Protein AF-A0A7S1R079-F1 (afdb_monomer_lite)

Organism: Alexandrium catenella (NCBI:txid2925)

Radius of gyration: 18.95 Å; chains: 1; bounding box: 40×62×45 Å

pLDDT: mean 70.81, std 25.16, range [26.58, 95.5]

Secondary structure (DSSP, 8-state):
-------------EEEEESS---------------------S----SB--PPTT-EESEEEE--SHHHHHHHHHHHHTT--EEEEE--S------TTHHHHHHHHHHHTT--SHHHHHHHHHHHHHHHHHHHHHHHHHHT--EEEEEEEEEETTEEEEEE---

Structure (mmCIF, N/CA/C/O backbone):
data_AF-A0A7S1R079-F1
#
_entry.id   AF-A0A7S1R079-F1
#
loop_
_atom_site.group_PDB
_atom_site.id
_atom_site.type_symbol
_atom_site.label_atom_id
_atom_site.label_alt_id
_atom_site.label_comp_id
_atom_site.label_asym_id
_atom_site.label_entity_id
_atom_site.label_seq_id
_atom_site.pdbx_PDB_ins_code
_atom_site.Cartn_x
_atom_site.Cartn_y
_atom_site.Cartn_z
_atom_site.occupancy
_atom_site.B_iso_or_equiv
_atom_site.auth_seq_id
_atom_site.auth_comp_id
_atom_site.auth_asym_id
_atom_site.auth_atom_id
_atom_site.pdbx_PDB_model_num
ATOM 1 N N . ILE A 1 1 ? -6.516 -53.835 8.514 1.00 37.19 1 ILE A N 1
ATOM 2 C CA . ILE A 1 1 ? -5.315 -52.978 8.654 1.00 37.19 1 ILE A CA 1
ATOM 3 C C . ILE A 1 1 ? -5.370 -52.028 7.458 1.00 37.19 1 ILE A C 1
ATOM 5 O O . ILE A 1 1 ? -4.954 -52.426 6.386 1.00 37.19 1 ILE A O 1
ATOM 9 N N . LEU A 1 2 ? -6.266 -51.037 7.428 1.00 32.75 2 LEU A N 1
ATOM 10 C CA . LEU A 1 2 ? -6.385 -49.817 8.248 1.00 32.75 2 LEU A CA 1
ATOM 11 C C . LEU A 1 2 ? -5.275 -48.808 7.911 1.00 32.75 2 LEU A C 1
ATOM 13 O O . LEU A 1 2 ? -4.169 -48.959 8.406 1.00 32.75 2 LEU A O 1
ATOM 17 N N . ASP A 1 3 ? -5.604 -47.870 7.015 1.00 28.16 3 ASP A N 1
ATOM 18 C CA . ASP A 1 3 ? -5.271 -46.430 7.064 1.00 28.16 3 ASP A CA 1
ATOM 19 C C . ASP A 1 3 ? -5.993 -45.759 5.873 1.00 28.16 3 ASP A C 1
ATOM 21 O O . ASP A 1 3 ? -5.645 -45.974 4.717 1.00 28.16 3 ASP A O 1
ATOM 25 N N . MET A 1 4 ? -7.199 -45.199 6.020 1.00 26.70 4 MET A N 1
ATOM 26 C CA . MET A 1 4 ? -7.494 -43.869 6.579 1.00 26.70 4 MET A CA 1
ATOM 27 C C . MET A 1 4 ? -6.526 -42.769 6.117 1.00 26.70 4 MET A C 1
ATOM 29 O O . MET A 1 4 ? -5.696 -42.273 6.865 1.00 26.70 4 MET A O 1
ATOM 33 N N . MET A 1 5 ? -6.713 -42.315 4.875 1.00 27.98 5 MET A N 1
ATOM 34 C CA . MET A 1 5 ? -6.348 -40.951 4.490 1.00 27.98 5 MET A CA 1
ATOM 35 C C . MET A 1 5 ? -7.253 -39.960 5.243 1.00 27.98 5 MET A C 1
ATOM 37 O O . MET A 1 5 ? -8.478 -40.061 5.117 1.00 27.98 5 MET A O 1
ATOM 41 N N . PRO A 1 6 ? -6.713 -38.984 5.990 1.00 32.34 6 PRO A N 1
ATOM 42 C CA . PRO A 1 6 ? -7.526 -37.901 6.507 1.00 32.34 6 PRO A CA 1
ATOM 43 C C . PRO A 1 6 ? -7.830 -36.931 5.361 1.00 32.34 6 PRO A C 1
ATOM 45 O O . PRO A 1 6 ? -6.956 -36.233 4.852 1.00 32.34 6 PRO A O 1
ATOM 48 N N . THR A 1 7 ? -9.098 -36.858 4.963 1.00 36.09 7 THR A N 1
ATOM 49 C CA . THR A 1 7 ? -9.636 -35.695 4.254 1.00 36.09 7 THR A CA 1
ATOM 50 C C . THR A 1 7 ? -9.599 -34.506 5.215 1.00 36.09 7 THR A C 1
ATOM 52 O O . THR A 1 7 ? -10.481 -34.371 6.069 1.00 36.09 7 THR A O 1
ATOM 55 N N . ALA A 1 8 ? -8.568 -33.665 5.118 1.00 30.44 8 ALA A N 1
ATOM 56 C CA . ALA A 1 8 ? -8.483 -32.423 5.875 1.00 30.44 8 ALA A CA 1
ATOM 57 C C . ALA A 1 8 ? -9.518 -31.424 5.332 1.00 30.44 8 ALA A C 1
ATOM 59 O O . ALA A 1 8 ? -9.312 -30.734 4.336 1.00 30.44 8 ALA A O 1
ATOM 60 N N . LYS A 1 9 ? -10.677 -31.412 5.991 1.00 30.17 9 LYS A N 1
ATOM 61 C CA . LYS A 1 9 ? -11.672 -30.344 5.938 1.00 30.17 9 LYS A CA 1
ATOM 62 C C . LYS A 1 9 ? -11.112 -29.089 6.611 1.00 30.17 9 LYS A C 1
ATOM 64 O O . LYS A 1 9 ? -10.456 -29.195 7.642 1.00 30.17 9 LYS A O 1
ATOM 69 N N . GLY A 1 10 ? -11.520 -27.927 6.102 1.00 26.98 10 GLY A N 1
ATOM 70 C CA . GLY A 1 10 ? -11.588 -26.686 6.876 1.00 26.98 10 GLY A CA 1
ATOM 71 C C . GLY A 1 10 ? -10.608 -25.614 6.424 1.00 26.98 10 GLY A C 1
ATOM 72 O O . GLY A 1 10 ? -9.554 -25.445 7.026 1.00 26.98 10 GLY A O 1
ATOM 73 N N . GLY A 1 11 ? -10.988 -24.845 5.399 1.00 27.84 11 GLY A N 1
ATOM 74 C CA . GLY A 1 11 ? -10.421 -23.512 5.214 1.00 27.84 11 GLY A CA 1
ATOM 75 C C . GLY A 1 11 ? -10.780 -22.674 6.438 1.00 27.84 11 GLY A C 1
ATOM 76 O O . GLY A 1 11 ? -11.959 -22.520 6.752 1.00 27.84 11 GLY A O 1
ATOM 77 N N . GLN A 1 12 ? -9.772 -22.207 7.169 1.00 33.62 12 GLN A N 1
ATOM 78 C CA . GLN A 1 12 ? -9.973 -21.332 8.316 1.00 33.62 12 GLN A CA 1
ATOM 79 C C . GLN A 1 12 ? -10.309 -19.931 7.796 1.00 33.62 12 GLN A C 1
ATOM 81 O O . GLN A 1 12 ? -9.426 -19.143 7.471 1.00 33.62 12 GLN A O 1
ATOM 86 N N . SER A 1 13 ? -11.604 -19.648 7.663 1.00 33.56 13 SER A N 1
ATOM 87 C CA . SER A 1 13 ? -12.134 -18.291 7.565 1.00 33.56 13 SER A CA 1
ATOM 88 C C . SER A 1 13 ? -12.089 -17.667 8.959 1.00 33.56 13 SER A C 1
ATOM 90 O O . SER A 1 13 ? -12.754 -18.161 9.870 1.00 33.56 13 SER A O 1
ATOM 92 N N . GLY A 1 14 ? -11.274 -16.631 9.142 1.00 40.22 14 GLY A N 1
ATOM 93 C CA . GLY A 1 14 ? -11.273 -15.816 10.355 1.00 40.22 14 GLY A CA 1
ATOM 94 C C . GLY A 1 14 ? -12.041 -14.525 10.104 1.00 40.22 14 GLY A C 1
ATOM 95 O O . GLY A 1 14 ? -11.767 -13.827 9.124 1.00 40.22 14 GLY A O 1
ATOM 96 N N . ASP A 1 15 ? -12.994 -14.217 10.977 1.00 31.03 15 ASP A N 1
ATOM 97 C CA . ASP A 1 15 ? -13.695 -12.936 10.975 1.00 31.03 15 ASP A CA 1
ATOM 98 C C . ASP A 1 15 ? -12.885 -11.917 11.800 1.00 31.03 15 ASP A C 1
ATOM 100 O O . ASP A 1 15 ? -12.170 -12.289 12.733 1.00 31.03 15 ASP A O 1
ATOM 104 N N . VAL A 1 16 ? -12.936 -10.635 11.433 1.00 42.03 16 VAL A N 1
ATOM 105 C CA . VAL A 1 16 ? -12.238 -9.536 12.126 1.00 42.03 16 VAL A CA 1
ATOM 106 C C . VAL A 1 16 ? -13.263 -8.434 12.420 1.00 42.03 16 VAL A C 1
ATOM 108 O O . VAL A 1 16 ? -13.998 -8.045 11.509 1.00 42.03 16 VAL A O 1
ATOM 111 N N . CYS A 1 17 ? -13.350 -7.963 13.670 1.00 30.83 17 CYS A N 1
ATOM 112 C CA . CYS A 1 17 ? -14.385 -7.033 14.161 1.00 30.83 17 CYS A CA 1
ATOM 113 C C . CYS A 1 17 ? -13.818 -5.629 14.485 1.00 30.83 17 CYS A C 1
ATOM 115 O O . CYS A 1 17 ? -12.655 -5.517 14.863 1.00 30.83 17 CYS A O 1
ATOM 117 N N . PHE A 1 18 ? -14.634 -4.567 14.367 1.00 33.59 18 PHE A N 1
ATOM 118 C CA . PHE A 1 18 ? -14.245 -3.149 14.555 1.00 33.59 18 PHE A CA 1
ATOM 119 C C . PHE A 1 18 ? -15.267 -2.375 15.381 1.00 33.59 18 PHE A C 1
ATOM 121 O O . PHE A 1 18 ? -16.466 -2.562 15.186 1.00 33.59 18 PHE A O 1
ATOM 128 N N . GLU A 1 19 ? -14.825 -1.456 16.245 1.00 32.53 19 GLU A N 1
ATOM 129 C CA . GLU A 1 19 ? -15.755 -0.676 17.071 1.00 32.53 19 GLU A CA 1
ATOM 130 C C . GLU A 1 19 ? -16.149 0.695 16.518 1.00 32.53 19 GLU A C 1
ATOM 132 O O . GLU A 1 19 ? -17.306 1.038 16.731 1.00 32.53 19 GLU A O 1
ATOM 137 N N . ASP A 1 20 ? -15.352 1.423 15.724 1.00 34.31 20 ASP A N 1
ATOM 138 C CA . ASP A 1 20 ? -15.783 2.724 15.178 1.00 34.31 20 ASP A CA 1
ATOM 139 C C . ASP A 1 20 ? -15.005 3.169 13.919 1.00 34.31 20 ASP A C 1
ATOM 141 O O . ASP A 1 20 ? -13.788 3.047 13.855 1.00 34.31 20 ASP A O 1
ATOM 145 N N . PHE A 1 21 ? -15.722 3.808 12.977 1.00 26.58 21 PHE A N 1
ATOM 146 C CA . PHE A 1 21 ? -15.249 4.535 11.776 1.00 26.58 21 PHE A CA 1
ATOM 147 C C . PHE A 1 21 ? -14.976 3.716 10.489 1.00 26.58 21 PHE A C 1
ATOM 149 O O . PHE A 1 21 ? -13.936 3.091 10.303 1.00 26.58 21 PHE A O 1
ATOM 156 N N . VAL A 1 22 ? -15.898 3.816 9.519 1.00 28.94 22 VAL A N 1
ATOM 157 C CA . VAL A 1 22 ? -15.771 3.232 8.170 1.00 28.94 22 VAL A CA 1
ATOM 158 C C . VAL A 1 22 ? -15.168 4.265 7.210 1.00 28.94 22 VAL A C 1
ATOM 160 O O . VAL A 1 22 ? -15.839 5.216 6.813 1.00 28.94 22 VAL A O 1
ATOM 163 N N . ALA A 1 23 ? -13.910 4.079 6.798 1.00 30.86 23 ALA A N 1
ATOM 164 C CA . ALA A 1 23 ? -13.309 4.826 5.689 1.00 30.86 23 ALA A CA 1
ATOM 165 C C . ALA A 1 23 ? -13.211 3.923 4.449 1.00 30.86 23 ALA A C 1
ATOM 167 O O . ALA A 1 23 ? -12.435 2.970 4.400 1.00 30.86 23 ALA A O 1
ATOM 168 N N . TRP A 1 24 ? -14.036 4.216 3.444 1.00 31.44 24 TRP A N 1
ATOM 169 C CA . TRP A 1 24 ? -14.209 3.407 2.237 1.00 31.44 24 TRP A CA 1
ATOM 170 C C . TRP A 1 24 ? -13.260 3.892 1.130 1.00 31.44 24 TRP A C 1
ATOM 172 O O . TRP A 1 24 ? -13.459 4.967 0.566 1.00 31.44 24 TRP A O 1
ATOM 182 N N . ILE A 1 25 ? -12.224 3.116 0.801 1.00 33.53 25 ILE A N 1
ATOM 183 C CA . ILE A 1 25 ? -11.385 3.344 -0.387 1.00 33.53 25 ILE A CA 1
ATOM 184 C C . ILE A 1 25 ? -11.349 2.043 -1.191 1.00 33.53 25 ILE A C 1
ATOM 186 O O . ILE A 1 25 ? -10.491 1.189 -1.002 1.00 33.53 25 ILE A O 1
ATOM 190 N N . VAL A 1 26 ? -12.312 1.881 -2.098 1.00 30.42 26 VAL A N 1
ATOM 191 C CA . VAL A 1 26 ? -12.315 0.781 -3.070 1.00 30.42 26 VAL A CA 1
ATOM 192 C C . VAL A 1 26 ? -11.383 1.162 -4.220 1.00 30.42 26 VAL A C 1
ATOM 194 O O . VAL A 1 26 ? -11.741 1.948 -5.095 1.00 30.42 26 VAL A O 1
ATOM 197 N N . GLY A 1 27 ? -10.164 0.622 -4.216 1.00 29.84 27 GLY A N 1
ATOM 198 C CA . GLY A 1 27 ? -9.269 0.677 -5.371 1.00 29.84 27 GLY A CA 1
ATOM 199 C C . GLY A 1 27 ? -9.609 -0.438 -6.361 1.00 29.84 27 GLY A C 1
ATOM 200 O O . GLY A 1 27 ? -9.405 -1.609 -6.057 1.00 29.84 27 GLY A O 1
ATOM 201 N N . GLN A 1 28 ? -10.115 -0.100 -7.549 1.00 28.59 28 GLN A N 1
ATOM 202 C CA . GLN A 1 28 ? -10.219 -1.062 -8.651 1.00 28.59 28 GLN A CA 1
ATOM 203 C C . GLN A 1 28 ? -8.810 -1.432 -9.137 1.00 28.59 28 GLN A C 1
ATOM 205 O O . GLN A 1 28 ? -8.119 -0.604 -9.730 1.00 28.59 28 GLN A O 1
ATOM 210 N N . ALA A 1 29 ? -8.391 -2.675 -8.902 1.00 35.28 29 ALA A N 1
ATOM 211 C CA . ALA A 1 29 ? -7.233 -3.273 -9.556 1.00 35.28 29 ALA A CA 1
ATOM 212 C C . ALA A 1 29 ? -7.733 -4.236 -10.640 1.00 35.28 29 ALA A C 1
ATOM 214 O O . ALA A 1 29 ? -8.369 -5.248 -10.341 1.00 35.28 29 ALA A O 1
ATOM 215 N N . GLY A 1 30 ? -7.481 -3.877 -11.900 1.00 28.02 30 GLY A N 1
ATOM 216 C CA . GLY A 1 30 ? -7.614 -4.781 -13.036 1.00 28.02 30 GLY A CA 1
ATOM 217 C C . GLY A 1 30 ? -6.637 -5.943 -12.880 1.00 28.02 30 GLY A C 1
ATOM 218 O O . GLY A 1 30 ? -5.460 -5.743 -12.582 1.00 28.02 30 GLY A O 1
ATOM 219 N N . LEU A 1 31 ? -7.166 -7.154 -13.019 1.00 32.19 31 LEU A N 1
ATOM 220 C CA . LEU A 1 31 ? -6.422 -8.404 -13.046 1.00 32.19 31 LEU A CA 1
ATOM 221 C C . LEU A 1 31 ? -5.728 -8.525 -14.405 1.00 32.19 31 LEU A C 1
ATOM 223 O O . LEU A 1 31 ? -6.390 -8.782 -15.405 1.00 32.19 31 LEU A O 1
ATOM 227 N N . GLU A 1 32 ? -4.407 -8.392 -14.429 1.00 28.64 32 GLU A N 1
ATOM 228 C CA . GLU A 1 32 ? -3.580 -8.789 -15.568 1.00 28.64 32 GLU A CA 1
ATOM 229 C C . GLU A 1 32 ? -2.547 -9.799 -15.039 1.00 28.64 32 GLU A C 1
ATOM 231 O O . GLU A 1 32 ? -1.697 -9.476 -14.208 1.00 28.64 32 GLU A O 1
ATOM 236 N N . HIS A 1 33 ? -2.664 -11.050 -15.482 1.00 36.75 33 HIS A N 1
ATOM 237 C CA . HIS A 1 33 ? -1.712 -12.126 -15.223 1.00 36.75 33 HIS A CA 1
ATOM 238 C C . HIS A 1 33 ? -0.367 -11.829 -15.899 1.00 36.75 33 HIS A C 1
ATOM 240 O O . HIS A 1 33 ? -0.304 -11.856 -17.122 1.00 36.75 33 HIS A O 1
ATOM 246 N N . THR A 1 34 ? 0.727 -11.716 -15.142 1.00 29.84 34 THR A N 1
ATOM 247 C CA . THR A 1 34 ? 2.062 -12.089 -15.646 1.00 29.84 34 THR A CA 1
ATOM 248 C C . THR A 1 34 ? 2.923 -12.647 -14.522 1.00 29.84 34 THR A C 1
ATOM 250 O O . THR A 1 34 ? 3.462 -11.915 -13.695 1.00 29.84 34 THR A O 1
ATOM 253 N N . ALA A 1 35 ? 3.048 -13.971 -14.521 1.00 35.72 35 ALA A N 1
ATOM 254 C CA . ALA A 1 35 ? 4.063 -14.707 -13.794 1.00 35.72 35 ALA A CA 1
ATOM 255 C C . ALA A 1 35 ? 5.406 -14.551 -14.514 1.00 35.72 35 ALA A C 1
ATOM 257 O O . ALA A 1 35 ? 5.521 -14.999 -15.650 1.00 35.72 35 ALA A O 1
ATOM 258 N N . LEU A 1 36 ? 6.413 -13.976 -13.855 1.00 32.75 36 LEU A N 1
ATOM 259 C CA . LEU A 1 36 ? 7.827 -14.194 -14.171 1.00 32.75 36 LEU A CA 1
ATOM 260 C C . LEU A 1 36 ? 8.635 -14.106 -12.872 1.00 32.75 36 LEU A C 1
ATOM 262 O O . LEU A 1 36 ? 9.001 -13.034 -12.398 1.00 32.75 36 LEU A O 1
ATOM 266 N N . ALA A 1 37 ? 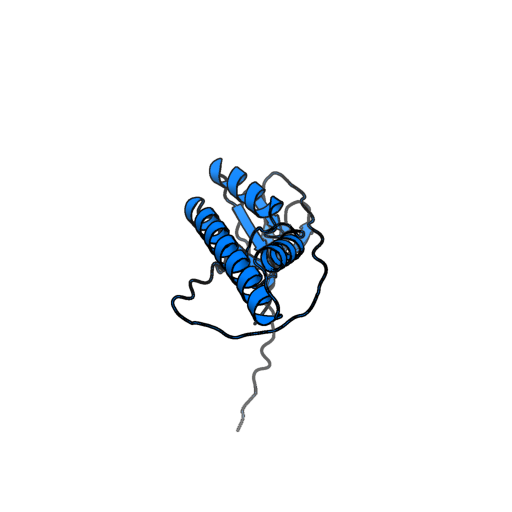8.879 -15.276 -12.287 1.00 39.94 37 ALA A N 1
ATOM 267 C CA . ALA A 1 37 ? 9.862 -15.474 -11.239 1.00 39.94 37 ALA A CA 1
ATOM 268 C C . ALA A 1 37 ? 11.253 -15.559 -11.878 1.00 39.94 37 ALA A C 1
ATOM 270 O O . ALA A 1 37 ? 11.467 -16.419 -12.727 1.00 39.94 37 ALA A O 1
ATOM 271 N N . HIS A 1 38 ? 12.171 -14.680 -11.466 1.00 29.64 38 HIS A N 1
ATOM 272 C CA . HIS A 1 38 ? 13.600 -14.954 -11.242 1.00 29.64 38 HIS A CA 1
ATOM 273 C C . HIS A 1 38 ? 14.368 -13.640 -11.030 1.00 29.64 38 HIS A C 1
ATOM 275 O O . HIS A 1 38 ? 14.589 -12.908 -11.987 1.00 29.64 38 HIS A O 1
ATOM 281 N N . ALA A 1 39 ? 14.831 -13.390 -9.797 1.00 29.02 39 ALA A N 1
ATOM 282 C CA . ALA A 1 39 ? 16.223 -13.020 -9.493 1.00 29.02 39 ALA A CA 1
ATOM 283 C C . ALA A 1 39 ? 16.411 -12.632 -8.010 1.00 29.02 39 ALA A C 1
ATOM 285 O O . ALA A 1 39 ? 15.728 -11.764 -7.483 1.00 29.02 39 ALA A O 1
ATOM 286 N N . ALA A 1 40 ? 17.444 -13.236 -7.413 1.00 30.11 40 ALA A N 1
ATOM 287 C CA . ALA A 1 40 ? 18.220 -12.776 -6.256 1.00 30.11 40 ALA A CA 1
ATOM 288 C C . ALA A 1 40 ? 17.565 -12.804 -4.857 1.00 30.11 40 ALA A C 1
ATOM 290 O O . ALA A 1 40 ? 17.022 -11.839 -4.330 1.00 30.11 40 ALA A O 1
ATOM 291 N N . GLN A 1 41 ? 17.780 -13.941 -4.204 1.00 42.34 41 GLN A N 1
ATOM 292 C CA . GLN A 1 41 ? 17.507 -14.250 -2.808 1.00 42.34 41 GLN A CA 1
ATOM 293 C C . GLN A 1 41 ? 18.553 -13.632 -1.854 1.00 42.34 41 GLN A C 1
ATOM 295 O O . GLN A 1 41 ? 19.722 -14.016 -1.898 1.00 42.34 41 GLN A O 1
ATOM 300 N N . LYS A 1 42 ? 18.129 -12.750 -0.930 1.00 29.36 42 LYS A N 1
ATOM 301 C CA . LYS A 1 42 ? 18.554 -12.771 0.489 1.00 29.36 42 LYS A CA 1
ATOM 302 C C . LYS A 1 42 ? 17.701 -11.841 1.367 1.00 29.36 42 LYS A C 1
ATOM 304 O O . LYS A 1 42 ? 17.712 -10.628 1.207 1.00 29.36 42 LYS A O 1
ATOM 309 N N . GLN A 1 43 ? 17.066 -12.475 2.353 1.00 31.20 43 GLN A N 1
ATOM 310 C CA . GLN A 1 43 ? 16.262 -11.940 3.458 1.00 31.20 43 GLN A CA 1
ATOM 311 C C . GLN A 1 43 ? 14.795 -11.606 3.139 1.00 31.20 43 GLN A C 1
ATOM 313 O O . GLN A 1 43 ? 14.337 -10.467 3.169 1.00 31.20 43 GLN A O 1
ATOM 318 N N . GLU A 1 44 ? 14.053 -12.684 2.910 1.00 37.25 44 GLU A N 1
ATOM 319 C CA . GLU A 1 44 ? 12.598 -12.779 2.945 1.00 37.25 44 GLU A CA 1
ATOM 320 C C . GLU A 1 44 ? 12.096 -12.485 4.370 1.00 37.25 44 GLU A C 1
ATOM 322 O O . GLU A 1 44 ? 11.984 -13.359 5.222 1.00 37.25 44 GLU A O 1
ATOM 327 N N . LEU A 1 45 ? 11.876 -11.206 4.669 1.00 37.44 45 LEU A N 1
ATOM 328 C CA . LEU A 1 45 ? 11.011 -10.795 5.770 1.00 37.44 45 LEU A CA 1
ATOM 329 C C . LEU A 1 45 ? 9.645 -10.571 5.144 1.00 37.44 45 LEU A C 1
ATOM 331 O O . LEU A 1 45 ? 9.380 -9.474 4.648 1.00 37.44 45 LEU A O 1
ATOM 335 N N . SER A 1 46 ? 8.826 -11.619 5.099 1.00 44.41 46 SER A N 1
ATOM 336 C CA . SER A 1 46 ? 7.445 -11.498 4.655 1.00 44.41 46 SER A CA 1
ATOM 337 C C . SER A 1 46 ? 6.778 -10.378 5.463 1.00 44.41 46 SER A C 1
ATOM 339 O O . SER A 1 46 ? 6.714 -10.493 6.686 1.00 44.41 46 SER A O 1
ATOM 341 N N . PRO A 1 47 ? 6.298 -9.289 4.834 1.00 55.38 47 PRO A N 1
ATOM 342 C CA . PRO A 1 47 ? 5.529 -8.255 5.534 1.00 55.38 47 PRO A CA 1
ATOM 343 C C . PRO A 1 47 ? 4.183 -8.791 6.050 1.00 55.38 47 PRO A C 1
ATOM 345 O O . PRO A 1 47 ? 3.447 -8.077 6.721 1.00 55.38 47 PRO A O 1
ATOM 348 N N . TRP A 1 48 ? 3.877 -10.040 5.698 1.00 66.00 48 TRP A N 1
ATOM 349 C CA . TRP A 1 48 ? 2.698 -10.791 6.065 1.00 66.00 48 TRP A CA 1
ATOM 350 C C . TRP A 1 48 ? 2.791 -11.243 7.519 1.00 66.00 48 TRP A C 1
ATOM 352 O O . TRP A 1 48 ? 3.638 -12.069 7.868 1.00 66.00 48 TRP A O 1
ATOM 362 N N . GLU A 1 49 ? 1.898 -10.722 8.348 1.00 68.69 49 GLU A N 1
ATOM 363 C CA . GLU A 1 49 ? 1.696 -11.187 9.713 1.00 68.69 49 GLU A CA 1
ATOM 364 C C . GLU A 1 49 ? 0.485 -12.117 9.783 1.00 68.69 49 GLU A C 1
ATOM 366 O O . GLU A 1 49 ? -0.549 -11.894 9.146 1.00 68.69 49 GLU A O 1
ATOM 371 N N . ILE A 1 50 ? 0.618 -13.180 10.579 1.00 69.38 50 ILE A N 1
ATOM 372 C CA . ILE A 1 50 ? -0.507 -14.040 10.934 1.00 69.38 50 ILE A CA 1
ATOM 373 C C . ILE A 1 50 ? -1.218 -13.367 12.099 1.00 69.38 50 ILE A C 1
ATOM 375 O O . ILE A 1 50 ? -0.722 -13.359 13.224 1.00 69.38 50 ILE A O 1
ATOM 379 N N . ILE A 1 51 ? -2.379 -12.798 11.813 1.00 75.06 51 ILE A N 1
ATOM 380 C CA . ILE A 1 51 ? -3.213 -12.149 12.817 1.00 75.06 51 ILE A CA 1
ATOM 381 C C . ILE A 1 51 ? -4.223 -13.182 13.333 1.00 75.06 51 ILE A C 1
ATOM 383 O O . ILE A 1 51 ? -4.800 -13.912 12.520 1.00 75.06 51 ILE A O 1
ATOM 387 N N . PRO A 1 52 ? -4.431 -13.288 14.659 1.00 73.88 52 PRO A N 1
ATOM 388 C CA . PRO A 1 52 ? -5.398 -14.222 15.216 1.00 73.88 52 PRO A CA 1
ATOM 389 C C . PRO A 1 52 ? -6.812 -13.951 14.689 1.00 73.88 52 PRO A C 1
ATOM 391 O O . PRO A 1 52 ? -7.197 -12.806 14.445 1.00 73.88 52 PRO A O 1
ATOM 394 N N . ALA A 1 53 ? -7.594 -15.022 14.537 1.00 67.12 53 ALA A N 1
ATOM 395 C CA . ALA A 1 53 ? -9.016 -14.912 14.230 1.00 67.12 53 ALA A CA 1
ATOM 396 C C . ALA A 1 53 ? -9.725 -14.110 15.337 1.00 67.12 53 ALA A C 1
ATOM 398 O O . ALA A 1 53 ? -9.437 -14.316 16.517 1.00 67.12 53 ALA A O 1
ATOM 399 N N . ASN A 1 54 ? -10.640 -13.218 14.954 1.00 73.44 54 ASN A N 1
ATOM 400 C CA . ASN A 1 54 ? -11.334 -12.266 15.829 1.00 73.44 54 ASN A CA 1
ATOM 401 C C . ASN A 1 54 ? -10.436 -11.197 16.474 1.00 73.44 54 ASN A C 1
ATOM 403 O O . ASN A 1 54 ? -10.762 -10.694 17.547 1.00 73.44 54 ASN A O 1
ATOM 407 N N . ALA A 1 55 ? -9.311 -10.837 15.850 1.00 80.06 55 ALA A N 1
ATOM 408 C CA . ALA A 1 55 ? -8.585 -9.639 16.258 1.00 80.06 55 ALA A CA 1
ATOM 409 C C . ALA A 1 55 ? -9.465 -8.388 16.089 1.00 80.06 55 ALA A C 1
ATOM 411 O O . ALA A 1 55 ? -10.237 -8.285 15.136 1.00 80.06 55 ALA A O 1
ATOM 412 N N . GLU A 1 56 ? -9.326 -7.438 17.006 1.00 85.12 56 GLU A N 1
ATOM 413 C CA . GLU A 1 56 ? -10.010 -6.150 16.947 1.00 85.12 56 GLU A CA 1
ATOM 414 C C . GLU A 1 56 ? -9.006 -5.067 16.565 1.00 85.12 56 GLU A C 1
ATOM 416 O O . GLU A 1 56 ? -7.888 -5.029 17.085 1.00 85.12 56 GLU A O 1
ATOM 421 N N . PHE A 1 57 ? -9.403 -4.194 15.642 1.00 87.75 57 PHE A N 1
ATOM 422 C CA . PHE A 1 57 ? -8.628 -3.007 15.293 1.00 87.75 57 PHE A CA 1
ATOM 423 C C . PHE A 1 57 ? -9.518 -1.763 15.362 1.00 87.75 57 PHE A C 1
ATOM 425 O O . PHE A 1 57 ? -10.744 -1.847 15.392 1.00 87.75 57 PHE A O 1
ATOM 432 N N . ASP A 1 58 ? -8.908 -0.584 15.361 1.00 89.94 58 ASP A N 1
ATOM 433 C CA . ASP A 1 58 ? -9.630 0.670 15.152 1.00 89.94 58 ASP A CA 1
ATOM 434 C C . ASP A 1 58 ? -9.939 0.886 13.661 1.00 89.94 58 ASP A C 1
ATOM 436 O O . ASP A 1 58 ? -10.899 1.568 13.323 1.00 89.94 58 ASP A O 1
ATOM 440 N N . LEU A 1 59 ? -9.110 0.349 12.754 1.00 89.19 59 LEU A N 1
ATOM 441 C CA . LEU A 1 59 ? -9.270 0.518 11.307 1.00 89.19 59 LEU A CA 1
ATOM 442 C C . LEU A 1 59 ? -8.748 -0.691 10.519 1.00 89.19 59 LEU A C 1
ATOM 444 O O . LEU A 1 59 ? -7.614 -1.133 10.712 1.00 89.19 59 LEU A O 1
ATOM 448 N N . VAL A 1 60 ? -9.529 -1.138 9.532 1.00 91.31 60 VAL A N 1
ATOM 449 C CA . VAL A 1 60 ? -9.049 -2.025 8.458 1.00 91.31 60 VAL A CA 1
ATOM 450 C C . VAL A 1 60 ? -8.988 -1.282 7.159 1.00 91.31 60 VAL A C 1
ATOM 452 O O . VAL A 1 60 ? -9.968 -0.693 6.707 1.00 91.31 60 VAL A O 1
ATOM 455 N N . VAL A 1 61 ? -7.849 -1.412 6.505 1.00 92.19 61 VAL A N 1
ATOM 456 C CA . VAL A 1 61 ? -7.658 -0.942 5.148 1.00 92.19 61 VAL A CA 1
ATOM 457 C C . VAL A 1 61 ? -7.680 -2.137 4.207 1.00 92.19 61 VAL A C 1
ATOM 459 O O . VAL A 1 61 ? -6.833 -3.024 4.281 1.00 92.19 61 VAL A O 1
ATOM 462 N N . LEU A 1 62 ? -8.650 -2.148 3.297 1.00 92.12 62 LEU A N 1
ATOM 463 C CA . LEU A 1 62 ? -8.726 -3.128 2.219 1.00 92.12 62 LEU A CA 1
ATOM 464 C C . LEU A 1 62 ? -8.016 -2.575 0.982 1.00 92.12 62 LEU A C 1
ATOM 466 O O . LEU A 1 62 ? -8.527 -1.679 0.313 1.00 92.12 62 LEU A O 1
ATOM 470 N N . GLY A 1 63 ? -6.843 -3.124 0.680 1.00 89.88 63 GLY A N 1
ATOM 471 C CA . GLY A 1 63 ? -6.005 -2.738 -0.450 1.00 89.88 63 GLY A CA 1
ATOM 472 C C . GLY A 1 63 ? -4.827 -1.840 -0.062 1.00 89.88 63 GLY A C 1
ATOM 473 O O . GLY A 1 63 ? -4.988 -0.749 0.480 1.00 89.88 63 GLY A O 1
ATOM 474 N N . ALA A 1 64 ? -3.623 -2.258 -0.439 1.00 89.50 64 ALA A N 1
ATOM 475 C CA . ALA A 1 64 ? -2.346 -1.585 -0.222 1.00 89.50 64 ALA A CA 1
ATOM 476 C C . ALA A 1 64 ? -1.927 -0.701 -1.412 1.00 89.50 64 ALA A C 1
ATOM 478 O O . ALA A 1 64 ? -0.744 -0.546 -1.729 1.00 89.50 64 ALA A O 1
ATOM 479 N N . GLY A 1 65 ? -2.908 -0.105 -2.093 1.00 88.62 65 GLY A N 1
ATOM 480 C CA . GLY A 1 65 ? -2.662 0.942 -3.083 1.00 88.62 65 GLY A CA 1
ATOM 481 C C . GLY A 1 65 ? -2.145 2.237 -2.435 1.00 88.62 65 GLY A C 1
ATOM 482 O O . GLY A 1 65 ? -2.082 2.339 -1.209 1.00 88.62 65 GLY A O 1
ATOM 483 N N . PRO A 1 66 ? -1.839 3.282 -3.224 1.00 89.81 66 PRO A N 1
ATOM 484 C CA . PRO A 1 66 ? -1.300 4.544 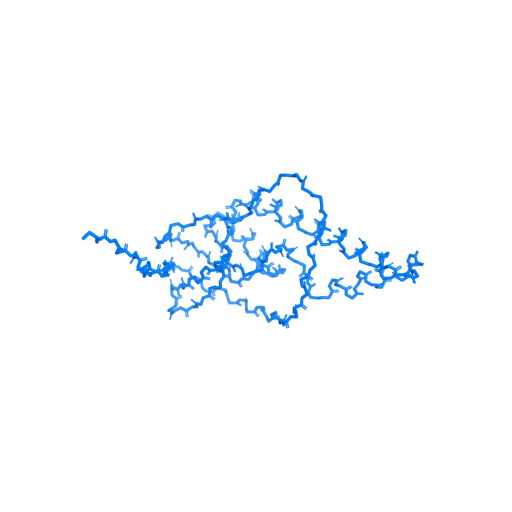-2.700 1.00 89.81 66 PRO A CA 1
ATOM 485 C C . PRO A 1 66 ? -2.199 5.175 -1.630 1.00 89.81 66 PRO A C 1
ATOM 487 O O . PRO A 1 66 ? -1.719 5.702 -0.630 1.00 89.81 66 PRO A O 1
ATOM 490 N N . CYS A 1 67 ? -3.516 5.094 -1.830 1.00 90.94 67 CYS A N 1
ATOM 491 C CA . CYS A 1 67 ? -4.492 5.662 -0.911 1.00 90.94 67 CYS A CA 1
ATOM 492 C C . CYS A 1 67 ? -4.628 4.828 0.374 1.00 90.94 67 CYS A C 1
ATOM 494 O O . CYS A 1 67 ? -4.609 5.390 1.463 1.00 90.94 67 CYS A O 1
ATOM 496 N N . GLY A 1 68 ? -4.682 3.495 0.264 1.00 90.81 68 GLY A N 1
ATOM 497 C CA . GLY A 1 68 ? -4.759 2.612 1.430 1.00 90.81 68 GLY A CA 1
ATOM 498 C C . GLY A 1 68 ? -3.512 2.695 2.310 1.00 90.81 68 GLY A C 1
ATOM 499 O O . GLY A 1 68 ? -3.621 2.840 3.524 1.00 90.81 68 GLY A O 1
ATOM 500 N N . MET A 1 69 ? -2.327 2.730 1.695 1.00 90.38 69 MET A N 1
ATOM 501 C CA . MET A 1 69 ? -1.061 2.935 2.405 1.00 90.38 69 MET A CA 1
ATOM 502 C C . MET A 1 69 ? -1.054 4.252 3.187 1.00 90.38 69 MET A C 1
ATOM 504 O O . MET A 1 69 ? -0.688 4.264 4.359 1.00 90.38 69 MET A O 1
ATOM 508 N N . LYS A 1 70 ? -1.505 5.353 2.568 1.00 91.75 70 LYS A N 1
ATOM 509 C CA . LYS A 1 70 ? -1.544 6.659 3.235 1.00 91.75 70 LYS A CA 1
ATOM 510 C C . LYS A 1 70 ? -2.607 6.730 4.332 1.00 91.75 70 LYS A C 1
ATOM 512 O O . LYS A 1 70 ? -2.347 7.288 5.392 1.00 91.75 70 LYS A O 1
ATOM 517 N N . ALA A 1 71 ? -3.776 6.134 4.108 1.00 92.62 71 ALA A N 1
ATOM 518 C CA . ALA A 1 71 ? -4.825 6.047 5.120 1.00 92.62 71 ALA A CA 1
ATOM 519 C C . ALA A 1 71 ? -4.348 5.267 6.354 1.00 92.62 71 ALA A C 1
ATOM 521 O O . ALA A 1 71 ? -4.557 5.713 7.482 1.00 92.62 71 ALA A O 1
ATOM 522 N N . ALA A 1 72 ? -3.659 4.143 6.141 1.00 92.56 72 ALA A N 1
ATOM 523 C CA . ALA A 1 72 ? -3.101 3.350 7.225 1.00 92.56 72 ALA A CA 1
ATOM 524 C C . ALA A 1 72 ? -2.002 4.102 7.986 1.00 92.56 72 ALA A C 1
ATOM 526 O O . ALA A 1 72 ? -2.006 4.113 9.214 1.00 92.56 72 ALA A O 1
ATOM 527 N N . GLU A 1 73 ? -1.101 4.769 7.259 1.00 92.31 73 GLU A N 1
ATOM 528 C CA . GLU A 1 73 ? -0.053 5.620 7.827 1.00 92.31 73 GLU A CA 1
ATOM 529 C C . GLU A 1 73 ? -0.644 6.718 8.720 1.00 92.31 73 GLU A C 1
ATOM 531 O O . GLU A 1 73 ? -0.254 6.849 9.878 1.00 92.31 73 GLU A O 1
ATOM 536 N N . ASP A 1 74 ? -1.616 7.479 8.212 1.00 94.12 74 ASP A N 1
ATOM 537 C CA . ASP A 1 74 ? -2.203 8.608 8.936 1.00 94.12 74 ASP A CA 1
ATOM 538 C C . ASP A 1 74 ? -3.007 8.159 10.163 1.00 94.12 74 ASP A C 1
ATOM 540 O O . ASP A 1 74 ? -2.987 8.837 11.193 1.00 94.12 74 ASP A O 1
ATOM 544 N N . ALA A 1 75 ? -3.708 7.025 10.084 1.00 92.44 75 ALA A N 1
ATOM 545 C CA . ALA A 1 75 ? -4.427 6.461 11.222 1.00 92.44 75 ALA A CA 1
ATOM 546 C C . ALA A 1 75 ? -3.460 5.930 12.294 1.00 92.44 75 ALA A C 1
ATOM 548 O O . ALA A 1 75 ? -3.604 6.265 13.473 1.00 92.44 75 ALA A O 1
ATOM 549 N N . ALA A 1 76 ? -2.424 5.189 11.895 1.00 93.50 76 ALA A N 1
ATOM 550 C CA . ALA A 1 76 ? -1.416 4.670 12.815 1.00 93.50 76 ALA A CA 1
ATOM 551 C C . ALA A 1 76 ? -0.593 5.794 13.467 1.00 93.50 76 ALA A C 1
ATOM 553 O O . ALA A 1 76 ? -0.320 5.752 14.666 1.00 93.50 76 ALA A O 1
ATOM 554 N N . ALA A 1 77 ? -0.273 6.860 12.724 1.00 92.12 77 ALA A N 1
ATOM 555 C CA . ALA A 1 77 ? 0.385 8.057 13.254 1.00 92.12 77 ALA A CA 1
ATOM 556 C C . ALA A 1 77 ? -0.435 8.755 14.355 1.00 92.12 77 ALA A C 1
ATOM 558 O O . ALA A 1 77 ? 0.131 9.406 15.233 1.00 92.12 77 ALA A O 1
ATOM 559 N N . ARG A 1 78 ? -1.765 8.603 14.335 1.00 94.31 78 ARG A N 1
ATOM 560 C CA . ARG A 1 78 ? -2.685 9.106 15.369 1.00 94.31 78 ARG A CA 1
ATOM 561 C C . ARG A 1 78 ? -2.857 8.137 16.545 1.00 94.31 78 ARG A C 1
ATOM 563 O O . ARG A 1 78 ? -3.694 8.383 17.408 1.00 94.31 78 ARG A O 1
ATOM 570 N N . GLY A 1 79 ? -2.082 7.052 16.585 1.00 91.31 79 GLY A N 1
ATOM 571 C CA . GLY A 1 79 ? -2.114 6.051 17.650 1.00 91.31 79 GLY A CA 1
ATOM 572 C C . GLY A 1 79 ? -3.260 5.048 17.538 1.00 91.31 79 GLY A C 1
ATOM 573 O O . GLY A 1 79 ? -3.560 4.377 18.521 1.00 91.31 79 GLY A O 1
ATOM 574 N N . LYS A 1 80 ? -3.914 4.949 16.374 1.00 92.44 80 LYS A N 1
ATOM 575 C CA . LYS A 1 80 ? -4.930 3.924 16.123 1.00 92.44 80 LYS A CA 1
ATOM 576 C C . LYS A 1 80 ? -4.284 2.584 15.788 1.00 92.44 80 LYS A C 1
ATOM 578 O O . LYS A 1 80 ? -3.239 2.541 15.141 1.00 92.44 80 LYS A O 1
ATOM 583 N N . SER A 1 81 ? -4.920 1.495 16.207 1.00 89.94 81 SER A N 1
ATOM 584 C CA . SER A 1 81 ? -4.570 0.147 15.767 1.00 89.94 81 SER A CA 1
ATOM 585 C C . SER A 1 81 ? -5.118 -0.080 14.356 1.00 89.94 81 SER A C 1
ATOM 587 O O . SER A 1 81 ? -6.311 0.076 14.104 1.00 89.94 81 SER A O 1
ATOM 589 N N . VAL A 1 82 ? -4.237 -0.386 13.404 1.00 91.81 82 VAL A N 1
ATOM 590 C CA . VAL A 1 82 ? -4.599 -0.475 11.983 1.00 91.81 82 VAL A CA 1
ATOM 591 C C . VAL A 1 82 ? -4.049 -1.754 11.387 1.00 91.81 82 VAL A C 1
ATOM 593 O O . VAL A 1 82 ? -2.911 -2.113 11.667 1.00 91.81 82 VAL A O 1
ATOM 596 N N . VAL A 1 83 ? -4.817 -2.390 10.509 1.00 91.62 83 VAL A N 1
ATOM 597 C CA . VAL A 1 83 ? -4.351 -3.506 9.680 1.00 91.62 83 VAL A CA 1
ATOM 598 C C . VAL A 1 83 ? -4.636 -3.237 8.207 1.00 91.62 83 VAL A C 1
ATOM 600 O O . VAL A 1 83 ? -5.685 -2.697 7.854 1.00 91.62 83 VAL A O 1
ATOM 603 N N . ILE A 1 84 ? -3.706 -3.629 7.335 1.00 91.38 84 ILE A N 1
ATOM 604 C CA . ILE A 1 84 ? -3.921 -3.647 5.884 1.00 91.38 84 ILE A CA 1
ATOM 605 C C . ILE A 1 84 ? -4.159 -5.086 5.428 1.00 91.38 84 ILE A C 1
ATOM 607 O O . ILE A 1 84 ? -3.413 -5.987 5.798 1.00 91.38 84 ILE A O 1
ATOM 611 N N . VAL A 1 85 ? -5.161 -5.295 4.579 1.00 90.88 85 VAL A N 1
ATOM 612 C CA . VAL A 1 85 ? -5.432 -6.572 3.913 1.00 90.88 85 VAL A CA 1
ATOM 613 C C . VAL A 1 85 ? -5.283 -6.372 2.412 1.00 90.88 85 VAL A C 1
ATOM 615 O O . VAL A 1 85 ? -5.998 -5.557 1.828 1.00 90.88 85 VAL A O 1
ATOM 618 N N . ASP A 1 86 ? -4.376 -7.109 1.778 1.00 89.88 86 ASP A N 1
ATOM 619 C CA . ASP A 1 86 ? -4.158 -7.018 0.334 1.00 89.88 86 ASP A CA 1
ATOM 620 C C . ASP A 1 86 ? -3.858 -8.398 -0.284 1.00 89.88 86 ASP A C 1
ATOM 622 O O . ASP A 1 86 ? -3.131 -9.193 0.319 1.00 89.88 86 ASP A O 1
ATOM 626 N N . PRO A 1 87 ? -4.424 -8.727 -1.462 1.00 87.69 87 PRO A N 1
ATOM 627 C CA . PRO A 1 87 ? -4.214 -10.028 -2.090 1.00 87.69 87 PRO A CA 1
ATOM 628 C C . PRO A 1 87 ? -2.901 -10.133 -2.882 1.00 87.69 87 PRO A C 1
ATOM 630 O O . PRO A 1 87 ? -2.539 -11.235 -3.289 1.00 87.69 87 PRO A O 1
ATOM 633 N N . THR A 1 88 ? -2.218 -9.020 -3.163 1.00 84.62 88 THR A N 1
ATOM 634 C CA . THR A 1 88 ? -1.016 -8.991 -4.004 1.00 84.62 88 THR A CA 1
ATOM 635 C C . THR A 1 88 ? 0.203 -9.552 -3.280 1.00 84.62 88 THR A C 1
ATOM 637 O O . THR A 1 88 ? 0.339 -9.446 -2.067 1.00 84.62 88 THR A O 1
ATOM 640 N N . ASP A 1 89 ? 1.140 -10.125 -4.036 1.00 78.81 89 ASP A N 1
ATOM 641 C CA . ASP A 1 89 ? 2.426 -10.593 -3.498 1.00 78.81 89 ASP A CA 1
ATOM 642 C C . ASP A 1 89 ? 3.414 -9.449 -3.227 1.00 78.81 89 ASP A C 1
ATOM 644 O O . ASP A 1 89 ? 4.397 -9.607 -2.502 1.00 78.81 89 ASP A O 1
ATOM 648 N N . VAL A 1 90 ? 3.183 -8.292 -3.849 1.00 81.00 90 VAL A N 1
ATOM 649 C CA . VAL A 1 90 ? 4.144 -7.195 -3.955 1.00 81.00 90 VAL A CA 1
ATOM 650 C C . VAL A 1 90 ? 3.468 -5.885 -3.559 1.00 81.00 90 VAL A C 1
ATOM 652 O O . VAL A 1 90 ? 2.847 -5.199 -4.370 1.00 81.00 90 VAL A O 1
ATOM 655 N N . LEU A 1 91 ? 3.669 -5.495 -2.301 1.00 83.94 91 LEU A N 1
ATOM 656 C CA . LEU A 1 91 ? 3.190 -4.223 -1.761 1.00 83.94 91 LEU A CA 1
ATOM 657 C C . LEU A 1 91 ? 4.099 -3.085 -2.222 1.00 83.94 91 LEU A C 1
ATOM 659 O O . LEU A 1 91 ? 5.189 -2.889 -1.688 1.00 83.94 91 LEU A O 1
ATOM 663 N N . THR A 1 92 ? 3.660 -2.327 -3.219 1.00 81.31 92 THR A N 1
ATOM 664 C CA . THR A 1 92 ? 4.411 -1.162 -3.715 1.00 81.31 92 THR A CA 1
ATOM 665 C C . THR A 1 92 ? 3.851 0.161 -3.213 1.00 81.31 92 THR A C 1
ATOM 667 O O . THR A 1 92 ? 4.577 1.151 -3.192 1.00 81.31 92 THR A O 1
ATOM 670 N N . GLY A 1 93 ? 2.552 0.221 -2.891 1.00 77.75 93 GLY A N 1
ATOM 671 C CA . GLY A 1 93 ? 1.842 1.491 -2.722 1.00 77.75 93 GLY A CA 1
ATOM 672 C C . GLY A 1 93 ? 1.876 2.381 -3.973 1.00 77.75 93 GLY A C 1
ATOM 673 O O . GLY A 1 93 ? 1.551 3.564 -3.894 1.00 77.75 93 GLY A O 1
ATOM 674 N N . ALA A 1 94 ? 2.300 1.856 -5.127 1.00 81.69 94 ALA A N 1
ATOM 675 C CA . ALA A 1 94 ? 2.505 2.650 -6.326 1.00 81.69 94 ALA A CA 1
ATOM 676 C C . ALA A 1 94 ? 1.169 2.927 -7.037 1.00 81.69 94 ALA A C 1
ATOM 678 O O . ALA A 1 94 ? 0.288 2.065 -7.079 1.00 81.6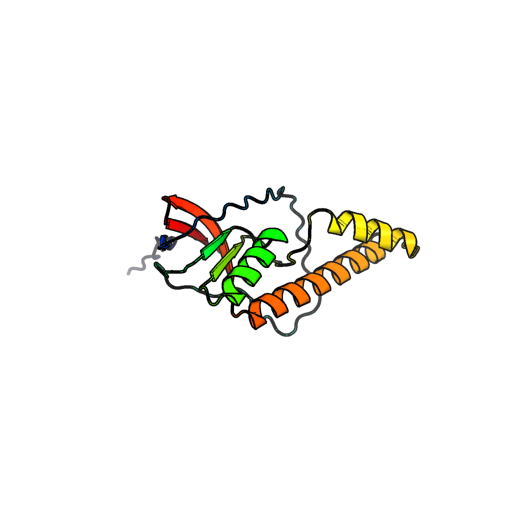9 94 ALA A O 1
ATOM 679 N N . PRO A 1 95 ? 0.994 4.114 -7.643 1.00 79.12 95 PRO A N 1
ATOM 680 C CA . PRO A 1 95 ? -0.189 4.398 -8.441 1.00 79.12 95 PRO A CA 1
ATOM 681 C C . PRO A 1 95 ? -0.188 3.573 -9.734 1.00 79.12 95 PRO A C 1
ATOM 683 O O . PRO A 1 95 ? 0.864 3.306 -10.317 1.00 79.12 95 PRO A O 1
ATOM 686 N N . THR A 1 96 ? -1.378 3.269 -10.250 1.00 73.00 96 THR A N 1
ATOM 687 C CA . THR A 1 96 ? -1.595 2.500 -11.494 1.00 73.00 96 THR A CA 1
ATOM 688 C C . THR A 1 96 ? -0.814 3.048 -12.700 1.00 73.00 96 THR A C 1
ATOM 690 O O . THR A 1 96 ? -0.351 2.290 -13.547 1.00 73.00 96 THR A O 1
ATOM 693 N N . GLY A 1 97 ? -0.561 4.360 -12.748 1.00 77.31 97 GLY A N 1
ATOM 694 C CA . GLY A 1 97 ? 0.239 5.012 -13.793 1.00 77.31 97 GLY A CA 1
ATOM 695 C C . GLY A 1 97 ? 1.767 4.915 -13.645 1.00 77.31 97 GLY A C 1
ATOM 696 O O . GLY A 1 97 ? 2.479 5.578 -14.400 1.00 77.31 97 GLY A O 1
ATOM 697 N N . ALA A 1 98 ? 2.307 4.179 -12.670 1.00 81.12 98 ALA A N 1
ATOM 698 C CA . ALA A 1 98 ? 3.756 4.061 -12.478 1.00 81.12 98 ALA A CA 1
ATOM 699 C C . ALA A 1 98 ? 4.444 3.309 -13.634 1.00 81.12 98 ALA A C 1
ATOM 701 O O . ALA A 1 98 ? 5.514 3.719 -14.086 1.00 81.12 98 ALA A O 1
ATOM 702 N N . HIS A 1 99 ? 3.803 2.272 -14.176 1.00 83.25 99 HIS A N 1
ATOM 703 C CA . HIS A 1 99 ? 4.371 1.432 -15.236 1.00 83.25 99 HIS A CA 1
ATOM 704 C C . HIS A 1 99 ? 4.572 2.198 -16.552 1.00 83.25 99 HIS A C 1
ATOM 706 O O . HIS A 1 99 ? 5.660 2.176 -17.128 1.00 83.25 99 HIS A O 1
ATOM 712 N N . SER A 1 100 ? 3.570 2.969 -16.992 1.00 86.62 100 SER A N 1
ATOM 713 C CA . SER A 1 100 ? 3.681 3.797 -18.203 1.00 86.62 100 SER A CA 1
ATOM 714 C C . SER A 1 100 ? 4.773 4.867 -18.082 1.00 86.62 100 SER A C 1
ATOM 716 O O . SER A 1 100 ? 5.478 5.159 -19.051 1.00 86.62 100 SER A O 1
ATOM 718 N N . LYS A 1 101 ? 4.987 5.404 -16.873 1.00 86.94 101 LYS A N 1
ATOM 719 C CA . LYS A 1 101 ? 6.083 6.340 -16.579 1.00 86.94 101 LYS A CA 1
ATOM 720 C C . LYS A 1 101 ? 7.447 5.656 -16.616 1.00 86.94 101 LYS A C 1
ATOM 722 O O . LYS A 1 101 ? 8.377 6.234 -17.171 1.00 86.94 101 LYS A O 1
ATOM 727 N N . CYS A 1 102 ? 7.571 4.433 -16.102 1.00 86.69 102 CYS A N 1
ATOM 728 C CA . CYS A 1 102 ? 8.813 3.661 -16.192 1.00 86.69 102 CYS A CA 1
ATOM 729 C C . CYS A 1 102 ? 9.206 3.399 -17.648 1.00 86.69 102 CYS A C 1
ATOM 731 O O . CYS A 1 102 ? 10.354 3.636 -18.017 1.00 86.69 102 CYS A O 1
ATOM 733 N N . MET A 1 103 ? 8.242 3.018 -18.494 1.00 88.88 103 MET A N 1
ATOM 734 C CA . MET A 1 103 ? 8.479 2.832 -19.929 1.00 88.88 103 MET A CA 1
ATOM 735 C C . MET A 1 103 ? 8.931 4.127 -20.611 1.00 88.88 103 MET A C 1
ATOM 737 O O . MET A 1 103 ? 9.912 4.125 -21.353 1.00 88.88 103 MET A O 1
ATOM 741 N N . ARG A 1 104 ? 8.278 5.262 -20.314 1.00 91.44 104 ARG A N 1
ATOM 742 C CA . ARG A 1 104 ? 8.703 6.576 -20.827 1.00 91.44 104 ARG A CA 1
ATOM 743 C C . ARG A 1 104 ? 10.137 6.908 -20.411 1.00 91.44 104 ARG A C 1
ATOM 745 O O . ARG A 1 104 ? 10.910 7.390 -21.232 1.00 91.44 104 ARG A O 1
ATOM 752 N N . ILE A 1 105 ? 10.493 6.668 -19.150 1.00 89.81 105 ILE A N 1
ATOM 753 C CA . ILE A 1 105 ? 11.845 6.923 -18.639 1.00 89.81 105 ILE A CA 1
ATOM 754 C C . ILE A 1 105 ? 12.870 6.001 -19.303 1.00 89.81 105 ILE A C 1
ATOM 756 O O . ILE A 1 105 ? 13.947 6.472 -19.656 1.00 89.81 105 ILE A O 1
ATOM 760 N N . ALA A 1 106 ? 12.547 4.725 -19.514 1.00 92.56 106 ALA A N 1
ATOM 761 C CA . ALA A 1 106 ? 13.421 3.798 -20.226 1.00 92.56 106 ALA A CA 1
ATOM 762 C C . ALA A 1 106 ? 13.677 4.265 -21.669 1.00 92.56 106 ALA A C 1
ATOM 764 O O . ALA A 1 106 ? 14.828 4.351 -22.092 1.00 92.56 106 ALA A O 1
ATOM 765 N N . ALA A 1 107 ? 12.625 4.676 -22.385 1.00 93.06 107 ALA A N 1
ATOM 766 C CA . ALA A 1 107 ? 12.746 5.222 -23.735 1.00 93.06 107 ALA A CA 1
ATOM 767 C C . ALA A 1 107 ? 13.605 6.500 -23.775 1.00 93.06 107 ALA A C 1
ATOM 769 O O . ALA A 1 107 ? 14.489 6.624 -24.618 1.00 93.06 107 ALA A O 1
ATOM 770 N N . LEU A 1 108 ? 13.408 7.429 -22.829 1.00 95.06 108 LEU A N 1
ATOM 771 C CA . LEU A 1 108 ? 14.221 8.652 -22.721 1.00 95.06 108 LEU A CA 1
ATOM 772 C C . LEU A 1 108 ? 15.695 8.368 -22.399 1.00 95.06 108 LEU A C 1
ATOM 774 O O . LEU A 1 108 ? 16.565 9.134 -22.802 1.00 95.06 108 LEU A O 1
ATOM 778 N N . LYS A 1 109 ? 15.983 7.269 -21.696 1.00 92.12 109 LYS A N 1
ATOM 779 C CA . LYS A 1 109 ? 17.347 6.788 -21.430 1.00 92.12 109 LYS A CA 1
ATOM 780 C C . LYS A 1 109 ? 17.960 6.024 -22.609 1.00 92.12 109 LYS A C 1
ATOM 782 O O . LYS A 1 109 ? 19.099 5.583 -22.509 1.00 92.12 109 LYS A O 1
ATOM 787 N N . GLY A 1 110 ? 17.229 5.891 -23.715 1.00 95.06 110 GLY A N 1
ATOM 788 C CA . GLY A 1 110 ? 17.707 5.246 -24.930 1.00 95.06 110 GLY A CA 1
ATOM 789 C C . GLY A 1 110 ? 17.619 3.723 -24.910 1.00 95.06 110 GLY A C 1
ATOM 790 O O . GLY A 1 110 ? 18.336 3.099 -25.686 1.00 95.06 110 GLY A O 1
ATOM 791 N N . ALA A 1 111 ? 16.764 3.131 -24.064 1.00 94.62 111 ALA A N 1
ATOM 792 C CA . ALA A 1 111 ? 16.509 1.692 -24.087 1.00 94.62 111 ALA A CA 1
ATOM 793 C C . ALA A 1 111 ? 16.066 1.250 -25.491 1.00 94.62 111 ALA A C 1
ATOM 795 O O . ALA A 1 111 ? 15.179 1.859 -26.095 1.00 94.62 111 ALA A O 1
ATOM 796 N N . ARG A 1 112 ? 16.692 0.192 -26.010 1.00 94.50 112 ARG A N 1
ATOM 797 C CA . ARG A 1 112 ? 16.417 -0.373 -27.344 1.00 94.50 112 ARG A CA 1
ATOM 798 C C . ARG A 1 112 ? 15.827 -1.772 -27.272 1.00 94.50 112 ARG A C 1
ATOM 800 O O . ARG A 1 112 ? 15.341 -2.282 -28.278 1.00 94.50 112 ARG A O 1
ATOM 807 N N . THR A 1 113 ? 15.876 -2.391 -26.099 1.00 95.50 113 THR A N 1
ATOM 808 C CA . THR A 1 113 ? 15.413 -3.756 -25.866 1.00 95.50 113 THR A CA 1
ATOM 809 C C . THR A 1 113 ? 14.426 -3.812 -24.708 1.00 95.50 113 THR A C 1
ATOM 811 O O . THR A 1 113 ? 14.443 -2.972 -23.806 1.00 95.50 113 THR A O 1
ATOM 814 N N . TRP A 1 114 ? 13.576 -4.840 -24.699 1.00 93.38 114 TRP A N 1
ATOM 815 C CA . TRP A 1 114 ? 12.645 -5.061 -23.591 1.00 93.38 114 TRP A CA 1
ATOM 816 C C . TRP A 1 114 ? 13.347 -5.349 -22.265 1.00 93.38 114 TRP A C 1
ATOM 818 O O . TRP A 1 114 ? 12.834 -4.948 -21.228 1.00 93.38 114 TRP A O 1
ATOM 828 N N . ALA A 1 115 ? 14.530 -5.967 -22.289 1.00 93.19 115 ALA A N 1
ATOM 829 C CA . ALA A 1 115 ? 15.302 -6.242 -21.080 1.00 93.19 115 ALA A CA 1
ATOM 830 C C . ALA A 1 115 ? 15.692 -4.950 -20.336 1.00 93.19 115 ALA A C 1
ATOM 832 O O . ALA A 1 115 ? 15.513 -4.856 -19.127 1.00 93.19 115 ALA A O 1
ATOM 833 N N . GLU A 1 116 ? 16.139 -3.920 -21.061 1.00 90.31 116 GLU A N 1
ATOM 834 C CA . GLU A 1 116 ? 16.509 -2.616 -20.481 1.00 90.31 116 GLU A CA 1
ATOM 835 C C . GLU A 1 116 ? 15.290 -1.851 -19.934 1.00 90.31 116 GLU A C 1
ATOM 837 O O . GLU A 1 116 ? 15.370 -1.126 -18.934 1.00 90.31 116 GLU A O 1
ATOM 842 N N . VAL A 1 117 ? 14.131 -2.005 -20.587 1.00 90.88 117 VAL A N 1
ATOM 843 C CA . VAL A 1 117 ? 12.867 -1.439 -20.094 1.00 90.88 117 VAL A CA 1
ATOM 844 C C . VAL A 1 117 ? 12.434 -2.151 -18.816 1.00 90.88 117 VAL A C 1
ATOM 846 O O . VAL A 1 117 ? 12.111 -1.478 -17.835 1.00 90.88 117 VAL A O 1
ATOM 849 N N . GLN A 1 118 ? 12.478 -3.485 -18.813 1.00 91.12 118 GLN A N 1
ATOM 850 C CA . GLN A 1 118 ? 12.116 -4.311 -17.666 1.00 91.12 118 GLN A CA 1
ATOM 851 C C . GLN A 1 118 ? 13.001 -3.989 -16.460 1.00 91.12 118 GLN A C 1
ATOM 853 O O . GLN A 1 118 ? 12.473 -3.713 -15.391 1.00 91.12 118 GLN A O 1
ATOM 858 N N . GLU A 1 119 ? 14.316 -3.844 -16.646 1.00 89.25 119 GLU A N 1
ATOM 859 C CA . GLU A 1 119 ? 15.235 -3.419 -15.581 1.00 89.25 119 GLU A CA 1
ATOM 860 C C . GLU A 1 119 ? 14.815 -2.075 -14.949 1.00 89.25 119 GLU A C 1
ATOM 862 O O . GLU A 1 119 ? 14.885 -1.872 -13.734 1.00 89.25 119 GLU A O 1
ATOM 867 N N . THR A 1 120 ? 14.343 -1.126 -15.764 1.00 85.25 120 THR A N 1
ATOM 868 C CA . THR A 1 120 ? 13.867 0.171 -15.266 1.00 85.25 120 THR A CA 1
ATOM 869 C C . THR A 1 120 ? 12.555 0.062 -14.492 1.00 85.25 120 THR A C 1
ATOM 871 O O . THR A 1 120 ? 12.383 0.786 -13.502 1.00 85.25 120 THR A O 1
ATOM 874 N N . VAL A 1 121 ? 11.653 -0.823 -14.917 1.00 87.94 121 VAL A N 1
ATOM 875 C CA . VAL A 1 121 ? 10.414 -1.132 -14.194 1.00 87.94 121 VAL A CA 1
ATOM 876 C C . VAL A 1 121 ? 10.754 -1.800 -12.865 1.00 87.94 121 VAL A C 1
ATOM 878 O O . VAL A 1 121 ? 10.382 -1.272 -11.819 1.00 87.94 121 VAL A O 1
ATOM 881 N N . ASP A 1 122 ? 11.546 -2.869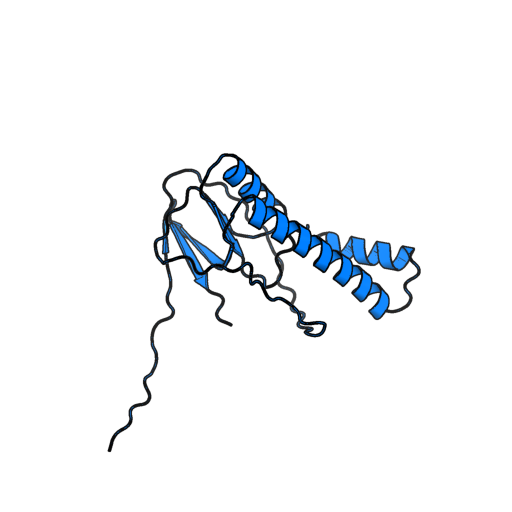 -12.892 1.00 87.75 122 ASP A N 1
ATOM 882 C CA . ASP A 1 122 ? 11.910 -3.668 -11.722 1.00 87.75 122 ASP A CA 1
ATOM 883 C C . ASP A 1 122 ? 12.616 -2.818 -10.669 1.00 87.75 122 ASP A C 1
ATOM 885 O O . ASP A 1 122 ? 12.234 -2.825 -9.502 1.00 87.75 122 ASP A O 1
ATOM 889 N N . ARG A 1 123 ? 13.577 -1.977 -11.074 1.00 85.38 123 ARG A N 1
ATOM 890 C CA . ARG A 1 123 ? 14.238 -1.033 -10.160 1.00 85.38 123 ARG A CA 1
ATOM 891 C C . ARG A 1 123 ? 13.240 -0.098 -9.472 1.00 85.38 123 ARG A C 1
ATOM 893 O O . ARG A 1 123 ? 13.402 0.217 -8.293 1.00 85.38 123 ARG A O 1
ATOM 900 N N . THR A 1 124 ? 12.229 0.374 -10.199 1.00 85.50 124 THR A N 1
ATOM 901 C CA . THR A 1 124 ? 11.193 1.256 -9.640 1.00 85.50 124 THR A CA 1
ATOM 902 C C . THR A 1 124 ? 10.290 0.499 -8.675 1.00 85.50 124 THR A C 1
ATOM 904 O O . THR A 1 124 ? 10.026 1.001 -7.584 1.00 85.50 124 THR A O 1
ATOM 907 N N . VAL A 1 125 ? 9.862 -0.710 -9.047 1.00 86.69 125 VAL A N 1
ATOM 908 C CA . VAL A 1 125 ? 9.046 -1.591 -8.203 1.00 86.69 125 VAL A CA 1
ATOM 909 C C . VAL A 1 125 ? 9.788 -1.919 -6.913 1.00 86.69 125 VAL A C 1
ATOM 911 O O . VAL A 1 125 ? 9.254 -1.661 -5.840 1.00 86.69 125 VAL A O 1
ATOM 914 N N . LEU A 1 126 ? 11.046 -2.356 -6.996 1.00 84.25 126 LEU A N 1
ATOM 915 C CA . LEU A 1 126 ? 11.889 -2.656 -5.836 1.00 84.25 126 LEU A CA 1
ATOM 916 C C . LEU A 1 126 ? 12.061 -1.437 -4.922 1.00 84.25 126 LEU A C 1
ATOM 918 O O . LEU A 1 126 ? 11.959 -1.546 -3.700 1.00 84.25 126 LEU A O 1
ATOM 922 N N . SER A 1 127 ? 12.292 -0.252 -5.497 1.00 83.31 127 SER A N 1
ATOM 923 C CA . SER A 1 127 ? 12.402 0.983 -4.716 1.00 83.31 127 SER A CA 1
ATOM 924 C C . SER A 1 127 ? 11.091 1.329 -4.006 1.00 83.31 127 SER A C 1
ATOM 926 O O . SER A 1 127 ? 11.108 1.646 -2.815 1.00 83.31 127 SER A O 1
ATOM 928 N N . ALA A 1 128 ? 9.959 1.223 -4.705 1.00 85.19 128 ALA A N 1
ATOM 929 C CA . ALA A 1 128 ? 8.635 1.476 -4.146 1.00 85.19 128 ALA A CA 1
ATOM 930 C C . ALA A 1 128 ? 8.291 0.475 -3.033 1.00 85.19 128 ALA A C 1
ATOM 932 O O . ALA A 1 128 ? 7.874 0.887 -1.954 1.00 85.19 128 ALA A O 1
ATOM 933 N N . GLN A 1 129 ? 8.565 -0.817 -3.240 1.00 86.44 129 GLN A N 1
ATOM 934 C CA . GLN A 1 129 ? 8.414 -1.847 -2.209 1.00 86.44 129 GLN A CA 1
ATOM 935 C C . GLN A 1 129 ? 9.247 -1.536 -0.969 1.00 86.44 129 GLN A C 1
ATOM 937 O O . GLN A 1 129 ? 8.750 -1.615 0.153 1.00 86.44 129 GLN A O 1
ATOM 942 N N . HIS A 1 130 ? 10.512 -1.143 -1.146 1.00 83.75 130 HIS A N 1
ATOM 943 C CA . HIS A 1 130 ? 11.367 -0.777 -0.022 1.00 83.75 130 HIS A CA 1
ATOM 944 C C . HIS A 1 130 ? 10.827 0.421 0.761 1.00 83.75 130 HIS A C 1
ATOM 946 O O . HIS A 1 130 ? 10.934 0.433 1.988 1.00 83.75 130 HIS A O 1
ATOM 952 N N . GLN A 1 131 ? 10.263 1.421 0.081 1.00 85.81 131 GLN A N 1
ATOM 953 C CA . GLN A 1 131 ? 9.641 2.569 0.741 1.00 85.81 131 GLN A CA 1
ATOM 954 C C . GLN A 1 131 ? 8.374 2.154 1.491 1.00 85.81 131 GLN A C 1
ATOM 956 O O . GLN A 1 131 ? 8.271 2.427 2.684 1.00 85.81 131 GLN A O 1
ATOM 961 N N . ALA A 1 132 ? 7.475 1.417 0.836 1.00 86.56 132 ALA A N 1
ATOM 962 C CA . ALA A 1 132 ? 6.251 0.899 1.439 1.00 86.56 132 ALA A CA 1
ATOM 963 C C . ALA A 1 132 ? 6.549 0.069 2.699 1.00 86.56 132 ALA A C 1
ATOM 965 O O . ALA A 1 132 ? 6.010 0.343 3.770 1.00 86.56 132 ALA A O 1
ATOM 966 N N . ALA A 1 133 ? 7.482 -0.881 2.609 1.00 87.38 133 ALA A N 1
ATOM 967 C CA . ALA A 1 133 ? 7.877 -1.722 3.734 1.00 87.38 133 ALA A CA 1
ATOM 968 C C . ALA A 1 133 ? 8.502 -0.920 4.887 1.00 87.38 133 ALA A C 1
ATOM 970 O O . ALA A 1 133 ? 8.267 -1.238 6.053 1.00 87.38 133 ALA A O 1
ATOM 971 N N . ARG A 1 134 ? 9.296 0.121 4.594 1.00 87.44 134 ARG A N 1
ATOM 972 C CA . ARG A 1 134 ? 9.848 1.007 5.633 1.00 87.44 134 ARG A CA 1
ATOM 973 C C . ARG A 1 134 ? 8.741 1.759 6.356 1.00 87.44 134 ARG A C 1
ATOM 975 O O . ARG A 1 134 ? 8.723 1.723 7.581 1.00 87.44 134 ARG A O 1
ATOM 982 N N . THR A 1 135 ? 7.821 2.377 5.618 1.00 87.00 135 THR A N 1
ATOM 983 C CA . THR A 1 135 ? 6.696 3.119 6.198 1.00 87.00 135 THR A CA 1
ATOM 984 C C . THR A 1 135 ? 5.875 2.226 7.122 1.00 87.00 135 THR A C 1
ATOM 986 O O . THR A 1 135 ? 5.697 2.554 8.292 1.00 87.00 135 THR A O 1
ATOM 989 N N . LEU A 1 136 ? 5.457 1.051 6.648 1.00 88.12 136 LEU A N 1
ATOM 990 C CA . LEU A 1 136 ? 4.645 0.126 7.445 1.00 88.12 136 LEU A CA 1
ATOM 991 C C . LEU A 1 136 ? 5.359 -0.324 8.723 1.00 88.12 136 LEU A C 1
ATOM 993 O O . LEU A 1 136 ? 4.750 -0.351 9.789 1.00 88.12 136 LEU A O 1
ATOM 997 N N . ARG A 1 137 ? 6.670 -0.584 8.654 1.00 88.31 137 ARG A N 1
ATOM 998 C CA . ARG A 1 137 ? 7.480 -0.917 9.837 1.00 88.31 137 ARG A CA 1
ATOM 999 C C . ARG A 1 137 ? 7.605 0.249 10.813 1.00 88.31 137 ARG A C 1
ATOM 1001 O O . ARG A 1 137 ? 7.531 0.030 12.018 1.00 88.31 137 ARG A O 1
ATOM 1008 N N . THR A 1 138 ? 7.791 1.473 10.320 1.00 88.50 138 THR A N 1
ATOM 1009 C CA . THR A 1 138 ? 7.886 2.675 11.162 1.00 88.50 138 THR A CA 1
ATOM 1010 C C . THR A 1 138 ? 6.606 2.893 11.960 1.00 88.50 138 THR A C 1
ATOM 1012 O O . THR A 1 138 ? 6.676 3.161 13.158 1.00 88.50 138 THR A O 1
ATOM 1015 N N . PHE A 1 139 ? 5.452 2.722 11.318 1.00 88.88 139 PHE A N 1
ATOM 1016 C CA . PHE A 1 139 ? 4.145 2.895 11.951 1.00 88.88 139 PHE A CA 1
ATOM 1017 C C . PHE A 1 139 ? 3.598 1.619 12.603 1.00 88.88 139 PHE A C 1
ATOM 1019 O O . PHE A 1 139 ? 2.520 1.660 13.185 1.00 88.88 139 PHE A O 1
ATOM 1026 N N . LYS A 1 140 ? 4.355 0.512 12.556 1.00 89.56 140 LYS A N 1
ATOM 1027 C CA . LYS A 1 140 ? 3.982 -0.802 13.110 1.00 89.56 140 LYS A CA 1
ATOM 1028 C C . LYS A 1 140 ? 2.614 -1.280 12.612 1.00 89.56 140 LYS A C 1
ATOM 1030 O O . LYS A 1 140 ? 1.818 -1.799 13.386 1.00 89.56 140 LYS A O 1
ATOM 1035 N N . VAL A 1 141 ? 2.347 -1.067 11.326 1.00 88.88 141 VAL A N 1
ATOM 1036 C CA . VAL A 1 141 ? 1.097 -1.480 10.686 1.00 88.88 141 VAL A CA 1
ATOM 1037 C C . VAL A 1 141 ? 1.255 -2.918 10.188 1.00 88.88 141 VAL A C 1
ATOM 1039 O O . VAL A 1 141 ? 2.012 -3.126 9.232 1.00 88.88 141 VAL A O 1
ATOM 1042 N N . PRO A 1 142 ? 0.577 -3.907 10.798 1.00 89.50 142 PRO A N 1
ATOM 1043 C CA . PRO A 1 142 ? 0.544 -5.268 10.285 1.00 89.50 142 PRO A CA 1
ATOM 1044 C C . PRO A 1 142 ? -0.118 -5.325 8.907 1.00 89.50 142 PRO A C 1
ATOM 1046 O O . PRO A 1 142 ? -1.104 -4.628 8.635 1.00 89.50 142 PRO A O 1
ATOM 1049 N N . VAL A 1 143 ? 0.404 -6.196 8.042 1.00 87.75 143 VAL A N 1
ATOM 1050 C CA . VAL A 1 143 ? -0.209 -6.492 6.746 1.00 87.75 143 VAL A CA 1
ATOM 1051 C C . VAL A 1 143 ? -0.575 -7.962 6.670 1.00 87.75 143 VAL A C 1
ATOM 1053 O O . VAL A 1 143 ? 0.230 -8.835 6.976 1.00 87.75 143 VAL A O 1
ATOM 1056 N N . MET A 1 144 ? -1.790 -8.238 6.221 1.00 87.62 144 MET A N 1
ATOM 1057 C CA . MET A 1 144 ? -2.303 -9.576 5.988 1.00 87.62 144 MET A CA 1
ATOM 1058 C C . MET A 1 144 ? -2.445 -9.823 4.489 1.00 87.62 144 MET A C 1
ATOM 1060 O O . MET A 1 144 ? -3.017 -9.008 3.760 1.00 87.62 144 MET A O 1
ATOM 1064 N N . LYS A 1 145 ? -1.959 -10.980 4.037 1.00 87.94 145 LYS A N 1
ATOM 1065 C CA . LYS A 1 145 ? -2.138 -11.416 2.656 1.00 87.94 145 LYS A CA 1
ATOM 1066 C C . LYS A 1 145 ? -3.499 -12.078 2.491 1.00 87.94 145 LYS A C 1
ATOM 1068 O O . LYS A 1 145 ? -3.743 -13.155 3.030 1.00 87.94 145 LYS A O 1
ATOM 1073 N N . GLY A 1 146 ? -4.380 -11.474 1.711 1.00 88.31 146 GLY A N 1
ATOM 1074 C CA . GLY A 1 146 ? -5.689 -12.057 1.464 1.00 88.31 146 GLY A CA 1
ATOM 1075 C C . GLY A 1 146 ? -6.676 -11.084 0.860 1.00 88.31 146 GLY A C 1
ATOM 1076 O O . GLY A 1 146 ? -6.393 -9.910 0.632 1.00 88.31 146 GLY A O 1
ATOM 1077 N N . ARG A 1 147 ? -7.874 -11.594 0.595 1.00 87.81 147 ARG A N 1
ATOM 1078 C CA . ARG A 1 147 ? -8.991 -10.781 0.136 1.00 87.81 147 ARG A CA 1
ATOM 1079 C C . ARG A 1 147 ? -9.930 -10.530 1.304 1.00 87.81 147 ARG A C 1
ATOM 1081 O O . ARG A 1 147 ? -10.542 -11.466 1.810 1.00 87.81 147 ARG A O 1
ATOM 1088 N N . GLY A 1 148 ? -10.049 -9.271 1.709 1.00 87.06 148 GLY A N 1
ATOM 1089 C CA . GLY A 1 148 ? -11.078 -8.850 2.652 1.00 87.06 148 GLY A CA 1
ATOM 1090 C C . GLY A 1 148 ? -12.416 -8.642 1.946 1.00 87.06 148 GLY A C 1
ATOM 1091 O O . GLY A 1 148 ? -12.476 -8.011 0.889 1.00 87.06 148 GLY A O 1
ATOM 1092 N N . ALA A 1 149 ? -13.483 -9.164 2.535 1.00 87.69 149 ALA A N 1
ATOM 1093 C CA . ALA A 1 149 ? -14.863 -8.901 2.166 1.00 87.69 149 ALA A CA 1
ATOM 1094 C C . ALA A 1 149 ? -15.598 -8.349 3.392 1.00 87.69 149 ALA A C 1
ATOM 1096 O O . ALA A 1 149 ? -15.494 -8.895 4.488 1.00 87.69 149 ALA A O 1
ATOM 1097 N N . ILE A 1 150 ? -16.326 -7.250 3.214 1.00 88.56 150 ILE A N 1
ATOM 1098 C CA . ILE A 1 150 ? -17.141 -6.666 4.282 1.00 88.56 150 ILE A CA 1
ATOM 1099 C C . ILE A 1 150 ? -18.368 -7.563 4.452 1.00 88.56 150 ILE A C 1
ATOM 1101 O O . ILE A 1 150 ? -19.143 -7.719 3.510 1.00 88.56 150 ILE A O 1
ATOM 1105 N N . VAL A 1 151 ? -18.519 -8.167 5.630 1.00 89.69 151 VAL A N 1
ATOM 1106 C CA . VAL A 1 151 ? -19.684 -8.999 5.966 1.00 89.69 151 VAL A CA 1
ATOM 1107 C C . VAL A 1 151 ? -20.787 -8.109 6.523 1.00 89.69 151 VAL A C 1
ATOM 1109 O O . VAL A 1 151 ? -21.908 -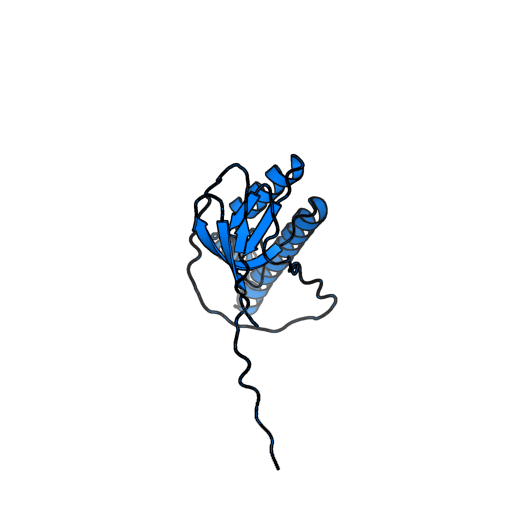8.142 6.031 1.00 89.69 151 VAL A O 1
ATOM 1112 N N . ASN A 1 152 ? -20.429 -7.264 7.494 1.00 85.50 152 ASN A N 1
ATOM 1113 C CA . ASN A 1 152 ? -21.319 -6.339 8.196 1.00 85.50 152 ASN A CA 1
ATOM 1114 C C . ASN A 1 152 ? -20.626 -4.974 8.372 1.00 85.50 152 ASN A C 1
ATOM 1116 O O . ASN A 1 152 ? -19.436 -4.843 8.102 1.00 85.50 152 ASN A O 1
ATOM 1120 N N . GLU A 1 153 ? -21.338 -3.973 8.903 1.00 84.12 153 GLU A N 1
ATOM 1121 C CA . GLU A 1 153 ? -20.814 -2.613 9.159 1.00 84.12 153 GLU A CA 1
ATOM 1122 C C . GLU A 1 153 ? -19.492 -2.590 9.950 1.00 84.12 153 GLU A C 1
ATOM 1124 O O . GLU A 1 153 ? -18.647 -1.725 9.735 1.00 84.12 153 GLU A O 1
ATOM 1129 N N . LYS A 1 154 ? -19.305 -3.574 10.834 1.00 83.31 154 LYS A N 1
ATOM 1130 C CA . LYS A 1 154 ? -18.183 -3.679 11.771 1.00 83.31 154 LYS A CA 1
ATOM 1131 C C . LYS A 1 154 ? -17.345 -4.937 11.582 1.00 83.31 154 LYS A C 1
ATOM 1133 O O . LYS A 1 154 ? -16.507 -5.230 12.424 1.00 83.31 154 LYS A O 1
ATOM 1138 N N . THR A 1 155 ? -17.569 -5.712 10.522 1.00 82.94 155 THR A N 1
ATOM 1139 C CA . THR A 1 155 ? -16.908 -7.015 10.377 1.00 82.94 155 THR A CA 1
ATOM 1140 C C . THR A 1 155 ? -16.404 -7.220 8.963 1.00 82.94 155 THR A C 1
ATOM 1142 O O . THR A 1 155 ? -17.167 -7.155 7.995 1.00 82.94 155 THR A O 1
ATOM 1145 N N . VAL A 1 156 ? -15.113 -7.521 8.859 1.00 86.69 156 VAL A N 1
ATOM 1146 C CA . VAL A 1 156 ? -14.444 -7.897 7.618 1.00 86.69 156 VAL A CA 1
ATOM 1147 C C . VAL A 1 156 ? -14.021 -9.351 7.738 1.00 86.69 156 VAL A C 1
ATOM 1149 O O . VAL A 1 156 ? -13.278 -9.723 8.641 1.00 86.69 156 VAL A O 1
ATOM 1152 N N . GLN A 1 157 ? -14.467 -10.167 6.795 1.00 87.06 157 GLN A N 1
ATOM 1153 C CA . GLN A 1 157 ? -13.979 -11.5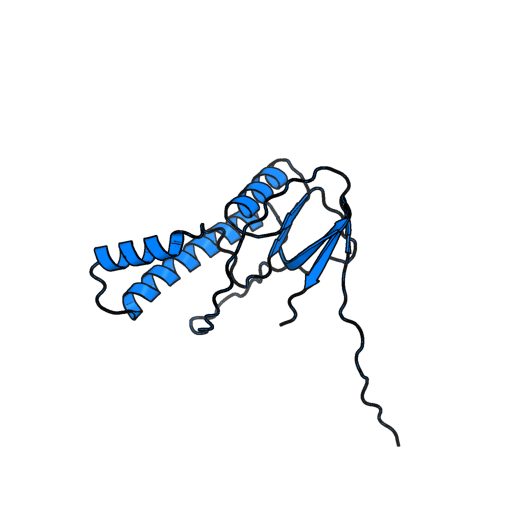24 6.630 1.00 87.06 157 GLN A CA 1
ATOM 1154 C C . GLN A 1 157 ? -12.780 -11.503 5.695 1.00 87.06 157 GLN A C 1
ATOM 1156 O O . GLN A 1 157 ? -12.869 -10.986 4.579 1.00 87.06 157 GLN A O 1
ATOM 1161 N N . VAL A 1 158 ? -11.662 -12.082 6.127 1.00 86.31 158 VAL A N 1
ATOM 1162 C CA . VAL A 1 158 ? -10.484 -12.209 5.270 1.00 86.31 158 VAL A CA 1
ATOM 1163 C C . VAL A 1 158 ? -10.360 -13.640 4.784 1.00 86.31 158 VAL A C 1
ATOM 1165 O O . VAL A 1 158 ? -10.163 -14.576 5.555 1.00 86.31 158 VAL A O 1
ATOM 1168 N N . THR A 1 159 ? -10.465 -13.810 3.469 1.00 86.69 159 THR A N 1
ATOM 1169 C CA . THR A 1 159 ? -10.095 -15.064 2.818 1.00 86.69 159 THR A CA 1
ATOM 1170 C C . THR A 1 159 ? -8.601 -15.018 2.541 1.00 86.69 159 THR A C 1
ATOM 1172 O O . THR A 1 159 ? -8.147 -14.243 1.692 1.00 86.69 159 THR A O 1
ATOM 1175 N N . MET A 1 160 ? -7.836 -15.827 3.270 1.00 78.62 160 MET A N 1
ATOM 1176 C CA . MET A 1 160 ? -6.400 -15.961 3.042 1.00 78.62 160 MET A CA 1
ATOM 1177 C C . MET A 1 160 ? -6.165 -16.490 1.628 1.00 78.62 160 MET A C 1
ATOM 1179 O O . MET A 1 160 ? -6.786 -17.467 1.201 1.00 78.62 160 MET A O 1
ATOM 1183 N N . ALA A 1 161 ? -5.274 -15.834 0.890 1.00 65.38 161 ALA A N 1
ATOM 1184 C CA . ALA A 1 161 ? -4.771 -16.389 -0.355 1.00 65.38 161 ALA A CA 1
ATOM 1185 C C . ALA A 1 161 ? -3.768 -17.481 0.027 1.00 65.38 161 ALA A C 1
ATOM 1187 O O . ALA A 1 161 ? -2.588 -17.198 0.237 1.00 65.38 161 ALA A O 1
ATOM 1188 N N . ASN A 1 162 ? -4.266 -18.706 0.216 1.00 48.41 162 ASN A N 1
ATOM 1189 C CA . ASN A 1 162 ? -3.418 -19.879 0.393 1.00 48.41 162 ASN A CA 1
ATOM 1190 C C . ASN A 1 162 ? -2.401 -19.903 -0.759 1.00 48.41 162 ASN A C 1
ATOM 1192 O O . ASN A 1 162 ? -2.789 -19.703 -1.913 1.00 48.41 162 ASN A O 1
ATOM 1196 N N . GLY A 1 163 ? -1.121 -20.086 -0.425 1.00 44.84 163 GLY A N 1
ATOM 1197 C CA . GLY A 1 163 ? -0.098 -20.426 -1.414 1.00 44.84 163 GLY A CA 1
ATOM 1198 C C . GLY A 1 163 ? -0.434 -21.720 -2.139 1.00 44.84 163 GLY A C 1
ATOM 1199 O O . GLY A 1 163 ? -1.076 -22.594 -1.510 1.00 44.84 163 GLY A O 1
#

Foldseek 3Di:
DDDDDDPDDDDDWAKEFEDDDDDDDDDDDDDDDDDDDDDDDDDPPPLADDDDRHHYWNEEQEDLALVSLVVQLVCLVVVTQYEYEYQDSARQNYDPCPLVVLQVVLVVVVPPDPVSSVVSVVVNSVVSSVVSSVSCVVSVHRYHHFGWDDPDPTMIIGRHPDD

Sequence (163 aa):
ILDMMPTAKGGQSGDVCFEDFVAWIVGQAGLEHTALAHAAQKQELSPWEIIPANAEFDLVVLGAGPCGMKAAEDAAARGKSVVIVDPTDVLTGAPTGAHSKCMRIAALKGARTWAEVQETVDRTVLSAQHQAARTLRTFKVPVMKGRGAIVNEKTVQVTMANG

InterPro domains:
  IPR036188 FAD/NAD(P)-binding domain superfamily [G3DSA:3.50.50.60] (54-163)
  IPR036188 FAD/NAD(P)-binding domain superfamily [SSF51905] (52-162)